Protein AF-T0UPN2-F1 (afdb_monomer_lite)

pLDDT: mean 97.07, std 4.77, range [65.0, 98.56]

Radius of gyration: 11.86 Å; chains: 1; bounding box: 20×26×29 Å

Sequence (49 aa):
MNTFEEILEKIKAYDTIIIHRHQRPDPDALGSQAGLRELIKHNFPTKKF

Foldseek 3Di:
DDPVVVVVVVLVVDQEDDFDFDPPDDVVSVCVRVVVVVVSCVVPVRHHD

Secondary structure (DSSP, 8-state):
--HHHHHHHHHHH-SB------SS--HHHHHHHHHHHHHHHHH-TT-B-

Structure (mmCIF, N/CA/C/O backbone):
data_AF-T0UPN2-F1
#
_entry.id   AF-T0UPN2-F1
#
loop_
_atom_site.group_PDB
_atom_site.id
_atom_site.type_symbol
_atom_site.label_atom_id
_atom_site.label_alt_id
_atom_site.label_comp_id
_atom_site.label_asym_id
_atom_site.label_entity_id
_atom_site.label_seq_id
_atom_site.pdbx_PDB_ins_code
_atom_site.Cartn_x
_atom_site.Cartn_y
_atom_site.Cartn_z
_atom_site.occupancy
_atom_site.B_iso_or_equiv
_atom_site.auth_seq_id
_atom_site.auth_comp_id
_atom_site.auth_asym_id
_atom_site.auth_atom_id
_atom_site.pdbx_PDB_model_num
ATOM 1 N N . MET A 1 1 ? -3.654 20.751 5.583 1.00 65.00 1 MET A N 1
ATOM 2 C CA . MET A 1 1 ? -3.491 19.299 5.779 1.00 65.00 1 MET A CA 1
ATOM 3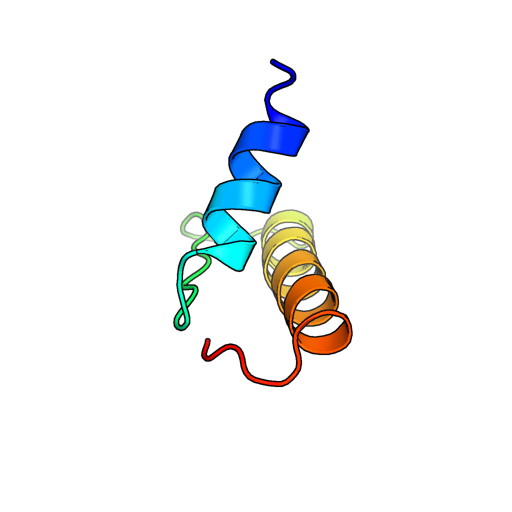 C C . MET A 1 1 ? -2.584 18.790 4.683 1.00 65.00 1 MET A C 1
ATOM 5 O O . MET A 1 1 ? -2.604 19.347 3.590 1.00 65.00 1 MET A O 1
ATOM 9 N N . ASN A 1 2 ? -1.708 17.844 5.006 1.00 92.94 2 ASN A N 1
ATOM 10 C CA . 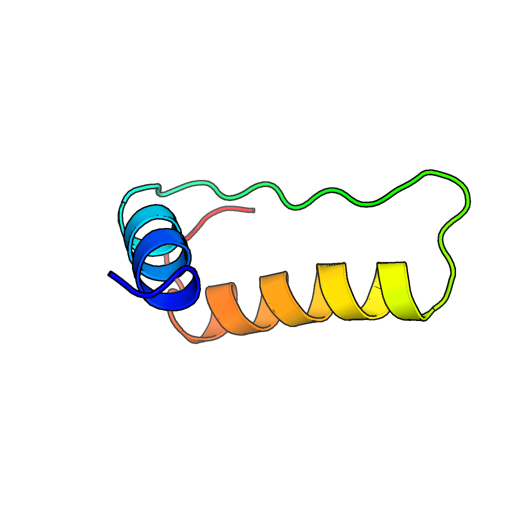ASN A 1 2 ? -0.800 17.243 4.035 1.00 92.94 2 ASN A CA 1
ATOM 11 C C . ASN A 1 2 ? -1.546 16.130 3.280 1.00 92.94 2 ASN A C 1
ATOM 13 O O . ASN A 1 2 ? -2.235 15.328 3.907 1.00 92.94 2 ASN A O 1
ATOM 17 N N . THR A 1 3 ? -1.386 16.041 1.957 1.00 96.19 3 THR A N 1
ATOM 18 C CA . THR A 1 3 ? -1.984 14.993 1.112 1.00 96.19 3 THR A CA 1
ATOM 19 C C . THR A 1 3 ? -1.780 13.583 1.681 1.00 96.19 3 THR A C 1
ATOM 21 O O . THR A 1 3 ? -2.680 12.748 1.617 1.00 96.19 3 THR A O 1
ATOM 24 N N . PHE A 1 4 ? -0.617 13.306 2.281 1.00 96.50 4 PHE A N 1
ATOM 25 C CA . PHE A 1 4 ? -0.341 11.998 2.883 1.00 96.50 4 PHE A CA 1
ATOM 26 C C . PHE A 1 4 ? -1.205 11.698 4.114 1.00 96.50 4 PHE A C 1
ATOM 28 O O . PHE A 1 4 ? -1.623 10.555 4.299 1.00 96.50 4 PHE A O 1
ATOM 35 N N . GLU A 1 5 ? -1.500 12.706 4.936 1.00 97.25 5 GLU A N 1
ATOM 36 C CA . GLU A 1 5 ? -2.373 12.555 6.105 1.00 97.25 5 GLU A CA 1
ATOM 37 C C . GLU A 1 5 ? -3.799 12.229 5.654 1.00 97.25 5 GLU A C 1
ATOM 39 O O . GLU A 1 5 ? -4.414 11.296 6.162 1.00 97.25 5 GLU A O 1
ATOM 44 N N . GLU A 1 6 ? -4.295 12.932 4.635 1.00 97.38 6 GLU A N 1
ATOM 45 C CA . GLU A 1 6 ? -5.636 12.717 4.085 1.00 97.38 6 GLU A CA 1
ATOM 46 C C . GLU A 1 6 ? -5.802 11.303 3.504 1.00 97.38 6 GLU A C 1
ATOM 48 O O . GLU A 1 6 ? -6.814 10.642 3.753 1.00 97.38 6 GLU A O 1
ATOM 53 N N . ILE A 1 7 ? -4.793 10.799 2.783 1.00 97.62 7 ILE A N 1
ATOM 54 C CA . ILE A 1 7 ? -4.781 9.422 2.264 1.00 97.62 7 ILE A CA 1
ATOM 55 C C . ILE A 1 7 ? -4.799 8.408 3.414 1.00 97.62 7 ILE A C 1
ATOM 57 O O . ILE A 1 7 ? -5.571 7.446 3.375 1.00 97.62 7 ILE A O 1
ATOM 61 N N . LEU A 1 8 ? -3.981 8.621 4.449 1.00 97.69 8 LEU A N 1
ATOM 62 C CA . LEU A 1 8 ? -3.917 7.721 5.599 1.00 97.69 8 LEU A CA 1
ATOM 63 C C . LEU A 1 8 ? -5.253 7.664 6.352 1.00 97.69 8 LEU A C 1
ATOM 65 O O . LEU A 1 8 ? -5.706 6.575 6.712 1.00 97.69 8 LEU A O 1
ATOM 69 N N . GLU A 1 9 ? -5.916 8.803 6.544 1.00 98.06 9 GLU A N 1
ATOM 70 C CA . GLU A 1 9 ? -7.235 8.848 7.180 1.00 98.06 9 GLU A CA 1
ATOM 71 C C . GLU A 1 9 ? -8.294 8.100 6.363 1.00 98.06 9 GLU A C 1
ATOM 73 O O . GLU A 1 9 ? -9.110 7.364 6.924 1.00 98.06 9 GLU A O 1
ATOM 78 N N . LYS A 1 10 ? -8.242 8.175 5.027 1.00 97.88 10 LYS A N 1
ATOM 79 C CA . LYS A 1 10 ? -9.112 7.353 4.173 1.00 97.88 10 LYS A CA 1
ATOM 80 C C . LYS A 1 10 ? -8.812 5.860 4.307 1.00 97.88 10 LYS A C 1
ATOM 82 O O . LYS A 1 10 ? -9.750 5.083 4.447 1.00 97.88 10 LYS A O 1
ATOM 87 N N . ILE A 1 11 ? -7.545 5.443 4.342 1.00 98.12 11 ILE A N 1
ATOM 88 C CA . ILE A 1 11 ? -7.183 4.027 4.549 1.00 98.12 11 ILE A CA 1
ATOM 89 C C . ILE A 1 11 ? -7.734 3.503 5.886 1.00 98.12 11 ILE A C 1
ATOM 91 O O . ILE A 1 11 ? -8.252 2.385 5.952 1.00 98.12 11 ILE A O 1
ATOM 95 N N . LYS A 1 12 ? -7.675 4.307 6.956 1.00 97.69 12 LYS A N 1
ATOM 96 C CA . LYS A 1 12 ? -8.238 3.933 8.263 1.00 97.69 12 LYS A CA 1
ATOM 97 C C . LYS A 1 12 ? -9.759 3.783 8.212 1.00 97.69 12 LYS A C 1
ATOM 99 O O . LYS A 1 12 ? -10.270 2.813 8.770 1.00 97.69 12 LYS A O 1
ATOM 104 N N . ALA A 1 13 ? -10.454 4.685 7.518 1.00 98.31 13 ALA A N 1
ATOM 105 C CA . ALA A 1 13 ? -11.915 4.783 7.514 1.00 98.31 13 ALA A CA 1
ATOM 106 C C . ALA A 1 13 ? -12.660 3.649 6.779 1.00 98.31 13 ALA A C 1
ATOM 108 O O . ALA A 1 13 ? -13.837 3.438 7.057 1.00 98.31 13 ALA A O 1
ATOM 109 N N . TYR A 1 14 ? -12.016 2.924 5.855 1.00 98.31 14 TYR A N 1
ATOM 110 C CA . TYR A 1 14 ? -12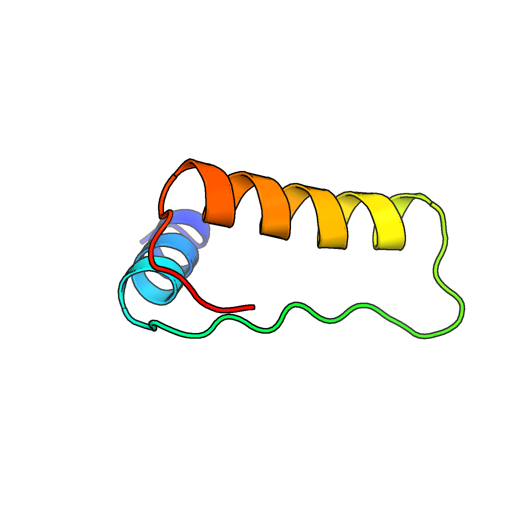.673 1.872 5.060 1.00 98.31 14 TYR A CA 1
ATOM 111 C C . TYR A 1 14 ? -12.109 0.483 5.345 1.00 98.31 14 TYR A C 1
ATOM 113 O O . TYR A 1 14 ? -10.896 0.303 5.394 1.00 98.31 14 TYR A O 1
ATOM 121 N N . ASP A 1 15 ? -12.975 -0.520 5.484 1.00 98.19 15 ASP A N 1
ATOM 122 C CA . ASP A 1 15 ? -12.553 -1.902 5.757 1.00 98.19 15 ASP A CA 1
ATOM 123 C C . ASP A 1 15 ? -12.034 -2.640 4.526 1.00 98.19 15 ASP A C 1
ATOM 125 O O . ASP A 1 15 ? -11.228 -3.556 4.659 1.00 98.19 15 ASP A O 1
ATOM 129 N N . THR A 1 16 ? -12.495 -2.261 3.333 1.00 98.31 16 THR A N 1
ATOM 130 C CA . THR A 1 16 ? -12.086 -2.878 2.066 1.00 98.31 16 THR A CA 1
ATOM 131 C C . THR A 1 16 ? -11.345 -1.862 1.213 1.00 98.31 16 THR A C 1
ATOM 133 O O . THR A 1 16 ? -11.856 -0.769 0.981 1.00 98.31 16 THR A O 1
ATOM 136 N N . ILE A 1 17 ? -10.155 -2.228 0.741 1.00 98.19 17 ILE A N 1
ATOM 137 C CA . ILE A 1 17 ? -9.272 -1.373 -0.051 1.00 98.19 17 ILE A CA 1
ATOM 138 C C . ILE A 1 17 ? -8.929 -2.091 -1.353 1.00 98.19 17 ILE A C 1
ATOM 140 O O . ILE A 1 17 ? -8.324 -3.158 -1.335 1.00 98.19 17 ILE A O 1
ATOM 144 N N . ILE A 1 18 ? -9.263 -1.479 -2.489 1.00 98.19 18 ILE A N 1
ATOM 145 C CA . ILE A 1 18 ? -8.941 -2.010 -3.817 1.00 98.19 18 ILE A CA 1
ATOM 146 C C . ILE A 1 18 ? -7.903 -1.091 -4.459 1.00 98.19 18 ILE A C 1
ATOM 148 O O . ILE A 1 18 ? -8.143 0.104 -4.624 1.00 98.19 18 ILE A O 1
ATOM 152 N N . ILE A 1 19 ? -6.744 -1.645 -4.818 1.00 97.88 19 ILE A N 1
ATOM 153 C CA . ILE A 1 19 ? -5.636 -0.894 -5.418 1.00 97.88 19 ILE A CA 1
ATOM 154 C C . ILE A 1 19 ? -5.518 -1.308 -6.879 1.00 97.88 19 ILE A C 1
ATOM 156 O O . ILE A 1 19 ? -5.269 -2.475 -7.183 1.00 97.88 19 ILE A O 1
ATOM 160 N N . HIS A 1 20 ? -5.675 -0.350 -7.784 1.00 98.06 20 HIS A N 1
ATOM 161 C CA . HIS A 1 20 ? -5.538 -0.557 -9.220 1.00 98.06 20 HIS A CA 1
ATOM 162 C C . HIS A 1 20 ? -4.185 -0.070 -9.734 1.00 98.06 20 HIS A C 1
ATOM 164 O O . HIS A 1 20 ? -3.436 0.624 -9.054 1.00 98.06 20 HIS A O 1
ATOM 170 N N . ARG A 1 21 ? -3.907 -0.439 -10.980 1.00 97.94 21 ARG A N 1
ATOM 171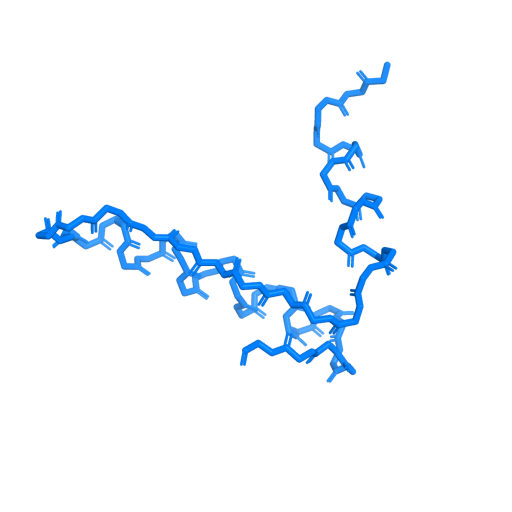 C CA . ARG A 1 21 ? -2.775 0.015 -11.783 1.00 97.94 21 ARG A CA 1
ATOM 172 C C . ARG A 1 21 ? -3.203 0.087 -13.246 1.00 97.94 21 ARG A C 1
ATOM 174 O O . ARG A 1 21 ? -4.285 -0.390 -13.596 1.00 97.94 21 ARG A O 1
ATOM 181 N N . HIS A 1 22 ? -2.357 0.653 -14.096 1.00 97.81 22 HIS A N 1
ATOM 182 C CA . HIS A 1 22 ? -2.628 0.738 -15.527 1.00 97.81 22 HIS A CA 1
ATOM 183 C C . HIS A 1 22 ? -2.507 -0.622 -16.239 1.00 97.81 22 HIS A C 1
ATOM 185 O O . HIS A 1 22 ? -1.941 -1.591 -15.724 1.00 97.81 22 HIS A O 1
ATOM 191 N N . GLN A 1 23 ? -3.052 -0.687 -17.457 1.00 97.50 23 GLN A N 1
ATOM 192 C CA . GLN A 1 23 ? -2.869 -1.829 -18.355 1.00 97.50 23 GLN A CA 1
ATOM 193 C C . GLN A 1 23 ? -1.415 -1.914 -18.841 1.00 97.50 23 GLN A C 1
ATOM 195 O O . GLN A 1 23 ? -0.728 -0.896 -18.898 1.00 97.50 23 GLN A O 1
ATOM 200 N N . ARG A 1 24 ? -0.967 -3.119 -19.231 1.00 97.50 24 ARG A N 1
ATOM 201 C CA . ARG A 1 24 ? 0.431 -3.412 -19.623 1.00 97.50 24 ARG A CA 1
ATOM 202 C C . ARG A 1 24 ? 1.430 -2.888 -18.576 1.00 97.50 24 ARG A C 1
ATOM 204 O O . ARG A 1 24 ? 2.191 -1.967 -18.857 1.00 97.50 24 ARG A O 1
ATOM 211 N N . PRO A 1 25 ? 1.362 -3.423 -17.350 1.00 97.62 25 PRO A N 1
ATOM 212 C CA . PRO A 1 25 ? 2.145 -2.914 -16.239 1.00 97.62 25 PRO A CA 1
ATOM 213 C C . PRO A 1 25 ? 3.630 -3.207 -16.433 1.00 97.62 25 PRO A C 1
ATOM 215 O O . PRO A 1 25 ? 4.004 -4.278 -16.914 1.00 97.62 25 PRO A O 1
ATOM 218 N N . ASP A 1 26 ? 4.457 -2.272 -15.997 1.00 98.44 26 ASP A N 1
ATOM 219 C CA . ASP A 1 26 ? 5.886 -2.474 -15.819 1.00 98.44 26 ASP A CA 1
ATOM 220 C C . ASP A 1 26 ? 6.176 -3.003 -14.392 1.00 98.44 26 ASP A C 1
ATOM 222 O O . ASP A 1 26 ? 5.252 -3.185 -13.579 1.00 98.44 26 ASP A O 1
ATOM 226 N N . PRO A 1 27 ? 7.443 -3.328 -14.069 1.00 98.44 27 PRO A N 1
ATOM 227 C CA . PRO A 1 27 ? 7.804 -3.787 -12.732 1.00 98.44 27 PRO A CA 1
ATOM 228 C C . PRO A 1 27 ? 7.488 -2.782 -11.617 1.00 98.44 27 PRO A C 1
ATOM 230 O O . PRO A 1 27 ? 7.202 -3.207 -10.500 1.00 98.44 27 PRO A O 1
ATOM 233 N N . ASP A 1 28 ? 7.485 -1.477 -11.902 1.00 98.50 28 ASP A N 1
ATOM 234 C CA . ASP A 1 28 ? 7.160 -0.451 -10.908 1.00 98.50 28 ASP A CA 1
ATOM 235 C C . ASP A 1 28 ? 5.661 -0.432 -10.585 1.00 98.50 28 ASP A C 1
ATOM 237 O O . ASP A 1 28 ? 5.273 -0.449 -9.421 1.00 98.50 28 ASP A O 1
ATOM 241 N N . ALA A 1 29 ? 4.787 -0.529 -11.587 1.00 98.50 29 ALA A N 1
ATOM 242 C CA . ALA A 1 29 ? 3.345 -0.641 -11.383 1.00 98.50 29 ALA A CA 1
ATOM 243 C C . ALA A 1 29 ? 2.951 -1.927 -10.634 1.00 98.50 29 ALA A C 1
ATOM 245 O O . ALA A 1 29 ? 1.974 -1.947 -9.883 1.00 98.50 29 ALA A O 1
ATOM 246 N N . LEU A 1 30 ? 3.693 -3.024 -10.842 1.00 98.44 30 LEU A N 1
ATOM 247 C CA . LEU A 1 30 ? 3.592 -4.237 -10.018 1.00 98.44 30 LEU A CA 1
ATOM 248 C C . LEU A 1 30 ? 4.027 -3.960 -8.572 1.00 98.44 30 LEU A C 1
ATOM 250 O O . LEU A 1 30 ? 3.301 -4.294 -7.634 1.00 98.44 30 LEU A O 1
ATOM 254 N N . GLY A 1 31 ? 5.212 -3.369 -8.407 1.00 98.56 31 GLY A N 1
ATOM 255 C CA . GLY A 1 31 ? 5.856 -3.145 -7.117 1.00 98.56 31 GLY A CA 1
ATOM 256 C C . GLY A 1 31 ? 5.109 -2.151 -6.236 1.00 98.56 31 GLY A C 1
ATOM 257 O O . GLY A 1 31 ? 4.865 -2.438 -5.071 1.00 98.56 31 GLY A O 1
ATOM 258 N N . SER A 1 32 ? 4.677 -1.023 -6.788 1.00 98.38 32 SER A N 1
ATOM 259 C CA . SER A 1 32 ? 3.889 -0.006 -6.086 1.00 98.38 32 SER A CA 1
ATOM 260 C C . SER A 1 32 ? 2.526 -0.545 -5.638 1.00 98.38 32 SER A C 1
ATOM 262 O O . SER A 1 32 ? 2.148 -0.363 -4.479 1.00 98.38 32 SER A O 1
ATOM 264 N N . GLN A 1 33 ? 1.819 -1.286 -6.503 1.00 98.56 33 GLN A N 1
ATOM 265 C CA . GLN A 1 33 ? 0.540 -1.916 -6.158 1.00 98.56 33 GLN A CA 1
ATOM 266 C C . GLN A 1 33 ? 0.700 -2.948 -5.032 1.00 98.56 33 GLN A C 1
ATOM 268 O O . GLN A 1 33 ? -0.025 -2.899 -4.036 1.00 98.56 33 GLN A O 1
ATOM 273 N N . ALA A 1 34 ? 1.633 -3.892 -5.188 1.00 98.31 34 ALA A N 1
ATOM 274 C CA . ALA A 1 34 ? 1.858 -4.948 -4.205 1.00 98.31 34 ALA A CA 1
ATOM 275 C C . ALA A 1 34 ? 2.450 -4.395 -2.900 1.00 98.31 34 ALA A C 1
ATOM 277 O O . ALA A 1 34 ? 2.009 -4.770 -1.817 1.00 98.31 34 ALA A O 1
ATOM 278 N N . GLY A 1 35 ? 3.396 -3.463 -2.997 1.00 98.44 35 GLY A N 1
ATOM 279 C CA . GLY A 1 35 ? 4.066 -2.841 -1.861 1.00 98.44 35 GLY A CA 1
ATOM 280 C C . GLY A 1 35 ? 3.097 -2.069 -0.975 1.00 98.44 35 GLY A C 1
ATOM 281 O O . GLY A 1 35 ? 3.084 -2.278 0.236 1.00 98.44 35 GLY A O 1
ATOM 282 N N . LEU A 1 36 ? 2.220 -1.246 -1.563 1.00 98.25 36 LEU A N 1
ATOM 283 C CA . LEU A 1 36 ? 1.199 -0.541 -0.788 1.00 98.25 36 LEU A CA 1
ATOM 284 C C . LEU A 1 36 ? 0.200 -1.518 -0.149 1.00 98.25 36 LEU A C 1
ATOM 286 O O . LEU A 1 36 ? -0.139 -1.358 1.024 1.00 98.25 36 LEU A O 1
ATOM 290 N N . ARG A 1 37 ? -0.240 -2.552 -0.883 1.00 98.31 37 ARG A N 1
ATOM 291 C CA . ARG A 1 37 ? -1.131 -3.594 -0.345 1.00 98.31 37 ARG A CA 1
ATOM 292 C C . ARG A 1 37 ? -0.522 -4.273 0.879 1.00 98.31 37 ARG A C 1
ATOM 294 O O . ARG A 1 37 ? -1.180 -4.355 1.914 1.00 98.31 37 ARG A O 1
ATOM 301 N N . GLU A 1 38 ? 0.715 -4.747 0.771 1.00 98.38 38 GLU A N 1
ATOM 302 C CA . GLU A 1 38 ? 1.385 -5.467 1.857 1.00 98.38 38 GLU A CA 1
ATOM 303 C C . GLU A 1 38 ? 1.692 -4.553 3.045 1.00 98.38 38 GLU A C 1
ATOM 305 O O . GLU A 1 38 ? 1.481 -4.955 4.189 1.00 98.38 38 GLU A O 1
ATOM 310 N N . LEU A 1 39 ? 2.076 -3.295 2.802 1.00 98.31 39 LEU A N 1
ATOM 311 C CA . LEU A 1 39 ? 2.261 -2.309 3.867 1.00 98.31 39 LEU A CA 1
ATOM 312 C C . LEU A 1 39 ? 0.960 -2.085 4.655 1.00 98.31 39 LEU A C 1
ATOM 314 O O . LEU A 1 39 ? 0.968 -2.132 5.887 1.00 98.31 39 LEU A O 1
ATOM 318 N N . ILE A 1 40 ? -0.166 -1.864 3.966 1.00 98.31 40 ILE A N 1
ATOM 319 C CA . ILE A 1 40 ? -1.466 -1.662 4.624 1.00 98.31 40 ILE A CA 1
ATOM 320 C C . ILE A 1 40 ? -1.887 -2.938 5.357 1.00 98.31 40 ILE A C 1
ATOM 322 O O . ILE A 1 40 ? -2.310 -2.856 6.504 1.00 98.31 40 ILE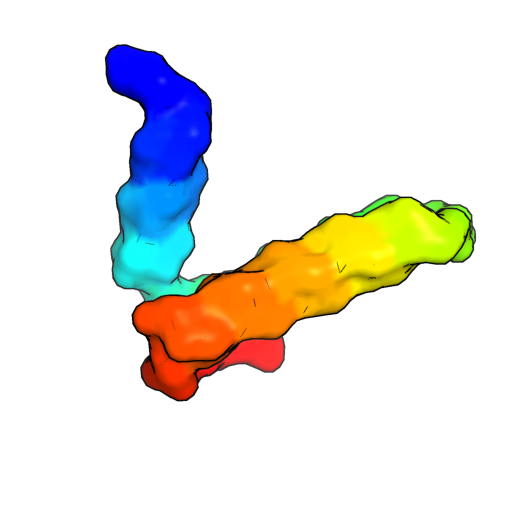 A O 1
ATOM 326 N N . LYS A 1 41 ? -1.739 -4.116 4.742 1.00 98.00 41 LYS A N 1
ATOM 327 C CA . LYS A 1 41 ? -2.098 -5.402 5.356 1.00 98.00 41 LYS A CA 1
ATOM 328 C C . LYS A 1 41 ? -1.290 -5.685 6.623 1.00 98.00 41 LYS A C 1
ATOM 330 O O . LYS A 1 41 ? -1.848 -6.182 7.596 1.00 98.00 41 LYS A O 1
ATOM 335 N N . HIS A 1 42 ? -0.000 -5.353 6.625 1.00 98.31 42 HIS A N 1
ATOM 336 C CA . HIS A 1 42 ? 0.866 -5.515 7.790 1.00 98.31 42 HIS A CA 1
ATOM 337 C C . HIS A 1 42 ? 0.444 -4.606 8.955 1.00 98.31 42 HIS A C 1
ATOM 339 O O . HIS A 1 42 ? 0.365 -5.060 10.092 1.00 98.31 42 HIS A O 1
ATOM 345 N N . ASN A 1 43 ? 0.133 -3.337 8.670 1.00 98.25 43 ASN A N 1
ATOM 346 C CA . ASN A 1 43 ? -0.227 -2.349 9.695 1.00 98.25 43 ASN A CA 1
ATOM 347 C C . ASN A 1 43 ? -1.702 -2.423 10.130 1.00 98.25 43 ASN A C 1
ATOM 349 O O . ASN A 1 43 ? -2.038 -2.034 11.246 1.00 98.25 43 ASN A O 1
ATOM 353 N N . PHE A 1 44 ? -2.585 -2.936 9.271 1.00 97.88 44 PHE A N 1
ATOM 354 C CA . PHE A 1 44 ? -4.019 -3.077 9.522 1.00 97.88 44 PHE A CA 1
ATOM 355 C C . PHE A 1 44 ? -4.501 -4.490 9.131 1.00 97.88 44 PHE A C 1
ATOM 357 O O . PHE A 1 44 ? -5.184 -4.652 8.115 1.00 97.88 44 PHE A O 1
ATOM 364 N N . PRO A 1 45 ? -4.192 -5.529 9.935 1.00 97.25 45 PRO A N 1
ATOM 365 C CA . PRO A 1 45 ? -4.434 -6.934 9.573 1.00 97.25 45 PRO A CA 1
ATOM 366 C C . PRO A 1 45 ? -5.899 -7.313 9.320 1.00 97.25 45 PRO A C 1
ATOM 368 O O . PRO A 1 45 ? -6.173 -8.363 8.746 1.00 97.25 45 PRO A O 1
ATOM 371 N N . THR A 1 46 ? -6.849 -6.480 9.753 1.00 97.62 46 THR A N 1
ATOM 372 C CA . THR A 1 46 ? -8.294 -6.695 9.581 1.00 97.62 46 THR A CA 1
ATOM 373 C C . THR A 1 46 ? -8.849 -6.152 8.261 1.00 97.62 46 TH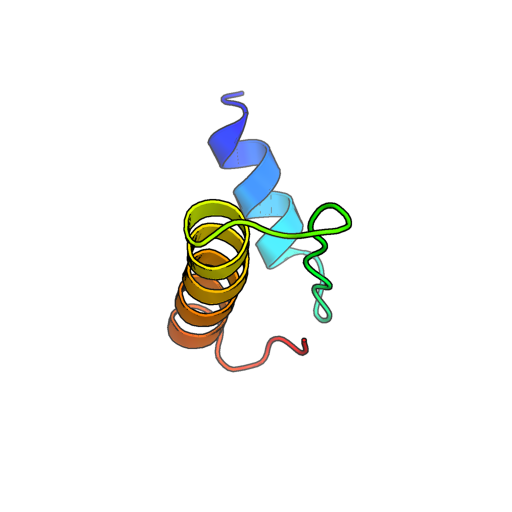R A C 1
ATOM 375 O O . THR A 1 46 ? -10.009 -6.420 7.942 1.00 97.62 46 THR A O 1
ATOM 378 N N . LYS A 1 47 ? -8.055 -5.398 7.486 1.00 97.50 47 LYS A N 1
ATOM 379 C CA . LYS A 1 47 ? -8.475 -4.859 6.184 1.00 97.50 47 LYS A CA 1
ATOM 380 C C . LYS A 1 47 ? -8.641 -5.976 5.149 1.00 97.50 47 LYS A C 1
ATOM 382 O O . LYS A 1 47 ? -7.905 -6.963 5.139 1.00 97.50 47 LYS A O 1
ATOM 387 N N . LYS A 1 48 ? -9.597 -5.790 4.241 1.00 96.75 48 LYS A N 1
ATOM 388 C CA . LYS A 1 48 ? -9.904 -6.678 3.111 1.00 96.75 48 LYS A CA 1
ATOM 389 C C . LYS A 1 48 ? -9.386 -6.053 1.810 1.00 96.75 48 LYS A C 1
ATOM 391 O O . LYS A 1 48 ? -9.427 -4.833 1.670 1.00 96.75 48 LYS A O 1
ATOM 396 N N . PHE A 1 49 ? -8.914 -6.880 0.876 1.00 92.62 49 PHE A N 1
ATOM 397 C CA . PHE A 1 49 ? -8.284 -6.457 -0.382 1.00 92.62 49 PHE A CA 1
ATOM 398 C C . PHE A 1 49 ? -8.730 -7.310 -1.561 1.00 92.62 49 PHE A C 1
ATOM 400 O O . PHE A 1 49 ? -8.729 -8.552 -1.383 1.00 92.62 49 PHE A O 1
#